Protein AF-A0AAW3GLU5-F1 (afdb_monomer_lite)

Radius of gyration: 34.63 Å; chains: 1; bounding box: 66×42×103 Å

Sequence (156 aa):
MEERFKKRLQDDISHHFSHQSLILSILLIGLFLVFSLAPQQIGLYQDLKAVEHSYHQLIRQNKALLTELNQHILTKFVNHQLSSSDLSKQYYHLRNRSQSQSELLVFDANSHMLFASNQHLGNFFRNAVYMTEVLKKARQRSSFLRISMDNEEGHY

pLDDT: mean 76.3, std 15.61, range [28.05, 93.0]

Secondary structure (DSSP, 8-state):
-HHHHHHHHHHHHHHHHHHHHHHHHHHHHHHHHHHHHHHHHHHHHHHHHHHHHHHHHHHHHHHHHHHHHIIIIIHHHHTTSS-HHHHHHHHHHHHHHTT-----EEE-TTS-EEEESSHHHHHHHHH-HHHHHHHHHHHHTTS-------------

Organism: NCBI:txid1381082

Structure (mmCIF, N/CA/C/O backbone):
data_AF-A0AAW3GLU5-F1
#
_entry.id   AF-A0AAW3GLU5-F1
#
loop_
_atom_site.group_PDB
_atom_site.id
_atom_site.type_symbol
_atom_site.label_atom_id
_atom_site.label_alt_id
_atom_site.label_comp_id
_atom_site.label_asym_id
_atom_site.label_entity_id
_atom_site.label_seq_id
_atom_site.pdbx_PDB_ins_code
_atom_site.Cartn_x
_atom_site.Cartn_y
_atom_site.Cartn_z
_atom_site.occupancy
_atom_site.B_iso_or_equiv
_atom_site.auth_seq_id
_atom_site.auth_comp_id
_atom_site.auth_asym_id
_atom_site.auth_atom_id
_atom_site.pdbx_PDB_model_num
ATOM 1 N N . MET A 1 1 ? 45.264 -8.333 -72.846 1.00 55.06 1 MET A N 1
ATOM 2 C CA . MET A 1 1 ? 45.681 -8.290 -71.422 1.00 55.06 1 MET A CA 1
ATOM 3 C C . MET A 1 1 ? 44.809 -7.353 -70.590 1.00 55.06 1 MET A C 1
ATOM 5 O O . MET A 1 1 ? 44.461 -7.729 -69.479 1.00 55.06 1 MET A O 1
ATOM 9 N N . GLU A 1 2 ? 44.387 -6.208 -71.131 1.00 56.03 2 GLU A N 1
ATOM 10 C CA . GLU A 1 2 ? 43.502 -5.242 -70.455 1.00 56.03 2 GLU A CA 1
ATOM 11 C C . GLU A 1 2 ? 42.170 -5.813 -69.948 1.00 56.03 2 GLU A C 1
ATOM 13 O O . GLU A 1 2 ? 41.790 -5.549 -68.813 1.00 56.03 2 GLU A O 1
ATOM 18 N N . GLU A 1 3 ? 41.471 -6.632 -70.738 1.00 61.84 3 GLU A N 1
ATOM 19 C CA . GLU A 1 3 ? 40.159 -7.164 -70.332 1.00 61.84 3 GLU A CA 1
ATOM 20 C C . GLU A 1 3 ? 40.239 -8.112 -69.131 1.00 61.84 3 GLU A C 1
ATOM 22 O O . GLU A 1 3 ? 39.372 -8.094 -68.262 1.00 61.84 3 GLU A O 1
ATOM 27 N N . ARG A 1 4 ? 41.316 -8.903 -69.025 1.00 63.94 4 ARG A N 1
ATOM 28 C CA . ARG A 1 4 ? 41.550 -9.775 -67.861 1.00 63.94 4 ARG A CA 1
ATOM 29 C C . ARG A 1 4 ? 41.897 -8.973 -66.608 1.00 63.94 4 ARG A C 1
ATOM 31 O O . ARG A 1 4 ? 41.560 -9.405 -65.511 1.00 63.94 4 ARG A O 1
ATOM 38 N N . PHE A 1 5 ? 42.548 -7.821 -66.770 1.00 63.69 5 PHE A N 1
ATOM 39 C CA . PHE A 1 5 ? 42.863 -6.913 -65.671 1.00 63.69 5 PHE A CA 1
ATOM 40 C C . PHE A 1 5 ? 41.605 -6.184 -65.187 1.00 63.69 5 PHE A C 1
ATOM 42 O O . PHE A 1 5 ? 41.303 -6.248 -64.004 1.00 63.69 5 PHE A O 1
ATOM 49 N N . LYS A 1 6 ? 40.804 -5.611 -66.100 1.00 62.72 6 LYS A N 1
ATOM 50 C CA . LYS A 1 6 ? 39.518 -4.964 -65.777 1.00 62.72 6 LYS A CA 1
ATOM 51 C C . LYS A 1 6 ? 38.546 -5.915 -65.078 1.00 62.72 6 LYS A C 1
ATOM 53 O O . LYS A 1 6 ? 37.932 -5.525 -64.094 1.00 62.72 6 LYS A O 1
ATOM 58 N N . LYS A 1 7 ? 38.452 -7.166 -65.540 1.00 68.62 7 LYS A N 1
ATOM 59 C CA . LYS A 1 7 ? 37.557 -8.169 -64.947 1.00 68.62 7 LYS A CA 1
ATOM 60 C C . LYS A 1 7 ? 37.988 -8.575 -63.534 1.00 68.62 7 LYS A C 1
ATOM 62 O O . LYS A 1 7 ? 37.154 -8.606 -62.642 1.00 68.62 7 LYS A O 1
ATOM 67 N N . ARG A 1 8 ? 39.293 -8.780 -63.304 1.00 66.75 8 ARG A N 1
ATOM 68 C CA . ARG A 1 8 ? 39.832 -9.021 -61.952 1.00 66.75 8 ARG A CA 1
ATOM 69 C C . ARG A 1 8 ? 39.618 -7.832 -61.018 1.00 66.75 8 ARG A C 1
ATOM 71 O O . ARG A 1 8 ? 39.248 -8.040 -59.876 1.00 66.75 8 ARG A O 1
ATOM 78 N N . LEU A 1 9 ? 39.804 -6.607 -61.509 1.00 64.50 9 LEU A N 1
ATOM 79 C CA . LEU A 1 9 ? 39.598 -5.380 -60.732 1.00 64.50 9 LEU A CA 1
ATOM 80 C C . LEU A 1 9 ? 38.121 -5.181 -60.361 1.00 64.50 9 LEU A C 1
ATOM 82 O O . LEU A 1 9 ? 37.811 -4.761 -59.253 1.00 64.50 9 LEU A O 1
ATOM 86 N N . GLN A 1 10 ? 37.207 -5.513 -61.274 1.00 68.81 10 GLN A N 1
ATOM 87 C CA . GLN A 1 10 ? 35.768 -5.449 -61.035 1.00 68.81 10 GLN A CA 1
ATOM 88 C C . GLN A 1 10 ? 35.303 -6.509 -60.027 1.00 68.81 10 GLN A C 1
ATOM 90 O O . GLN A 1 10 ? 34.510 -6.185 -59.143 1.00 68.81 10 GLN A O 1
ATOM 95 N N . ASP A 1 11 ? 35.822 -7.735 -60.120 1.00 69.31 11 ASP A N 1
ATOM 96 C CA . ASP A 1 11 ? 35.520 -8.799 -59.159 1.00 69.31 11 ASP A CA 1
ATOM 97 C C . ASP A 1 11 ? 36.040 -8.443 -57.755 1.00 69.31 11 ASP A C 1
ATOM 99 O O . ASP A 1 11 ? 35.274 -8.546 -56.797 1.00 69.31 11 ASP A O 1
ATOM 103 N N . ASP A 1 12 ? 37.270 -7.924 -57.635 1.00 63.41 12 ASP A N 1
ATOM 104 C CA . ASP A 1 12 ? 37.863 -7.492 -56.355 1.00 63.41 12 ASP A CA 1
ATOM 105 C C . ASP A 1 12 ? 37.078 -6.341 -55.715 1.00 63.41 12 ASP A C 1
ATOM 107 O O . ASP A 1 12 ? 36.736 -6.388 -54.532 1.00 63.41 12 ASP A O 1
ATOM 111 N N . ILE A 1 13 ? 36.732 -5.314 -56.502 1.00 61.53 13 ILE A N 1
ATOM 112 C CA . ILE A 1 13 ? 35.922 -4.188 -56.024 1.00 61.53 13 ILE A CA 1
ATOM 113 C C . ILE A 1 13 ? 34.553 -4.691 -55.569 1.00 61.53 13 ILE A C 1
ATOM 115 O O . ILE A 1 13 ? 34.108 -4.313 -54.487 1.00 61.53 13 ILE A O 1
ATOM 119 N N . SER A 1 14 ? 33.889 -5.551 -56.350 1.00 67.25 14 SER A N 1
ATOM 120 C CA . SER A 1 14 ? 32.561 -6.056 -55.985 1.00 67.25 14 SER A CA 1
ATOM 121 C C . SER A 1 14 ? 32.606 -6.913 -54.719 1.00 67.25 14 SER A C 1
ATOM 123 O O . SER A 1 14 ? 31.736 -6.786 -53.857 1.00 67.25 14 SER A O 1
ATOM 125 N N . HIS A 1 15 ? 33.650 -7.730 -54.557 1.00 68.75 15 HIS A N 1
ATOM 126 C CA . HIS A 1 15 ? 33.775 -8.627 -53.421 1.00 68.75 15 HIS A CA 1
ATOM 127 C C . HIS A 1 15 ? 34.121 -7.862 -52.138 1.00 68.75 15 HIS A C 1
ATOM 129 O O . HIS A 1 15 ? 33.509 -8.105 -51.093 1.00 68.75 15 HIS A O 1
ATOM 135 N N . HIS A 1 16 ? 35.016 -6.872 -52.221 1.00 69.19 16 HIS A N 1
ATOM 136 C CA . HIS A 1 16 ? 35.329 -5.983 -51.104 1.00 69.19 16 HIS A CA 1
ATOM 137 C C . HIS A 1 16 ? 34.155 -5.073 -50.729 1.00 69.19 16 HIS A C 1
ATOM 139 O O . HIS A 1 16 ? 33.869 -4.944 -49.537 1.00 69.19 16 HIS A O 1
ATOM 145 N N . PHE A 1 17 ? 33.421 -4.516 -51.701 1.00 69.62 17 PHE A N 1
ATOM 146 C CA . PHE A 1 17 ? 32.194 -3.760 -51.420 1.00 69.62 17 PHE A CA 1
ATOM 147 C C . PHE A 1 17 ? 31.133 -4.640 -50.763 1.00 69.62 17 PHE A C 1
ATOM 149 O O . PHE A 1 17 ? 30.530 -4.217 -49.781 1.00 69.62 17 PHE A O 1
ATOM 156 N N . SER A 1 18 ? 30.947 -5.873 -51.244 1.00 73.75 18 SER A N 1
ATOM 157 C CA . SER A 1 18 ? 29.992 -6.824 -50.668 1.00 73.75 18 SER A CA 1
ATOM 158 C C . SER A 1 18 ? 30.347 -7.197 -49.226 1.00 73.75 18 SER A C 1
ATOM 160 O O . SER A 1 18 ? 29.459 -7.304 -48.378 1.00 73.75 18 SER A O 1
ATOM 162 N N . HIS A 1 19 ? 31.633 -7.390 -48.919 1.00 80.19 19 HIS A N 1
ATOM 163 C CA . HIS A 1 19 ? 32.079 -7.669 -47.553 1.00 80.19 19 HIS A CA 1
ATOM 164 C C . HIS A 1 19 ? 31.930 -6.453 -46.637 1.00 80.19 19 HIS A C 1
ATOM 166 O O . HIS A 1 19 ? 31.424 -6.591 -45.524 1.00 80.19 19 HIS A O 1
ATOM 172 N N . GLN A 1 20 ? 32.307 -5.260 -47.103 1.00 84.00 20 GLN A N 1
ATOM 173 C CA . GLN A 1 20 ? 32.132 -4.021 -46.344 1.00 84.00 20 GLN A CA 1
ATOM 174 C C . GLN A 1 20 ? 30.652 -3.726 -46.080 1.00 84.00 20 GLN A C 1
ATOM 176 O O . GLN A 1 20 ? 30.295 -3.382 -44.955 1.00 84.00 20 GLN A O 1
ATOM 181 N N . SER A 1 21 ? 29.774 -3.934 -47.066 1.00 81.81 21 SER A N 1
ATOM 182 C CA . SER A 1 21 ? 28.330 -3.767 -46.886 1.00 81.81 21 SER A CA 1
ATOM 183 C C . SER A 1 21 ? 27.744 -4.790 -45.915 1.00 81.81 21 SER A C 1
ATOM 185 O O . SER A 1 21 ? 26.849 -4.455 -45.141 1.00 81.81 21 SER A O 1
ATOM 187 N N . LEU A 1 22 ? 28.257 -6.025 -45.910 1.00 83.44 22 LEU A N 1
ATOM 188 C CA . LEU A 1 22 ? 27.810 -7.071 -44.991 1.00 83.44 22 LEU A CA 1
ATOM 189 C C . LEU A 1 22 ? 28.240 -6.772 -43.548 1.00 83.44 22 LEU A C 1
ATOM 191 O O . LEU A 1 22 ? 27.414 -6.847 -42.640 1.00 83.44 22 LEU A O 1
ATOM 195 N N . ILE A 1 23 ? 29.491 -6.348 -43.341 1.00 87.25 23 ILE A N 1
ATOM 196 C CA . ILE A 1 23 ? 29.990 -5.900 -42.030 1.00 87.25 23 ILE A CA 1
ATOM 197 C C . ILE A 1 23 ? 29.179 -4.698 -41.535 1.00 87.25 23 ILE A C 1
ATOM 199 O O . ILE A 1 23 ? 28.717 -4.698 -40.394 1.00 87.25 23 ILE A O 1
ATOM 203 N N . LEU A 1 24 ? 28.953 -3.702 -42.398 1.00 89.88 24 LEU A N 1
ATOM 204 C CA . LEU A 1 24 ? 28.156 -2.523 -42.063 1.00 89.88 24 LEU A CA 1
ATOM 205 C C . LEU A 1 24 ? 26.718 -2.901 -41.683 1.00 89.88 24 LEU A C 1
ATOM 207 O O . LEU A 1 24 ? 26.184 -2.369 -40.715 1.00 89.88 24 LEU A O 1
ATOM 211 N N . SER A 1 25 ? 26.111 -3.849 -42.399 1.00 85.75 25 SER A N 1
ATOM 212 C CA . SER A 1 25 ? 24.753 -4.328 -42.115 1.00 85.75 25 SER A CA 1
ATOM 213 C C . SER A 1 25 ? 24.663 -5.025 -40.758 1.00 85.75 25 SER A C 1
ATOM 215 O O . SER A 1 25 ? 23.753 -4.736 -39.986 1.00 85.75 25 SER A O 1
ATOM 217 N N . ILE A 1 26 ? 25.624 -5.893 -40.422 1.00 90.50 26 ILE A N 1
ATOM 218 C CA . ILE A 1 26 ? 25.678 -6.547 -39.103 1.00 90.50 26 ILE A CA 1
ATOM 219 C C . ILE A 1 26 ? 25.854 -5.506 -37.994 1.00 90.50 26 ILE A C 1
ATOM 221 O O . ILE A 1 26 ? 25.174 -5.577 -36.970 1.00 90.50 26 ILE A O 1
ATOM 225 N N . LEU A 1 27 ? 26.727 -4.518 -38.206 1.00 93.00 27 LEU A N 1
ATOM 226 C CA . LEU A 1 27 ? 26.966 -3.449 -37.240 1.00 93.00 27 LEU A CA 1
ATOM 227 C C . LEU A 1 27 ? 25.698 -2.615 -37.028 1.00 93.00 27 LEU A C 1
ATOM 229 O O . LEU A 1 27 ? 25.318 -2.377 -35.886 1.00 93.00 27 LEU A O 1
ATOM 233 N N . LEU A 1 28 ? 24.992 -2.251 -38.101 1.00 92.12 28 LEU A N 1
ATOM 234 C CA . LEU A 1 28 ? 23.722 -1.525 -38.030 1.00 92.12 28 LEU A CA 1
ATOM 235 C C . LEU A 1 28 ? 22.620 -2.329 -37.333 1.00 92.12 28 LEU A C 1
ATOM 237 O O . LEU A 1 28 ? 21.884 -1.756 -36.535 1.00 92.12 28 LEU A O 1
ATOM 241 N N . ILE A 1 29 ? 22.520 -3.640 -37.576 1.00 90.12 29 ILE A N 1
ATOM 242 C CA . ILE A 1 29 ? 21.563 -4.512 -36.875 1.00 90.12 29 ILE A CA 1
ATOM 243 C C . ILE A 1 29 ? 21.898 -4.576 -35.382 1.00 90.12 29 ILE A C 1
ATOM 245 O O . ILE A 1 29 ? 21.010 -4.421 -34.548 1.00 90.12 29 ILE A O 1
ATOM 249 N N . GLY A 1 30 ? 23.174 -4.757 -35.031 1.00 89.62 30 GLY A N 1
ATOM 250 C CA . GLY A 1 30 ? 23.617 -4.749 -33.637 1.00 89.62 30 GLY A CA 1
ATOM 251 C C . GLY A 1 30 ? 23.313 -3.418 -32.951 1.00 89.62 30 GLY A C 1
ATOM 252 O O . GLY A 1 30 ? 22.752 -3.395 -31.856 1.00 89.62 30 GLY A O 1
ATOM 253 N N . LEU A 1 31 ? 23.603 -2.307 -33.630 1.00 92.12 31 LEU A N 1
ATOM 254 C CA . LEU A 1 31 ? 23.304 -0.963 -33.149 1.00 92.12 31 LEU A CA 1
ATOM 255 C C . LEU A 1 31 ? 21.792 -0.776 -32.954 1.00 92.12 31 LEU A C 1
ATOM 257 O O . LEU A 1 31 ? 21.363 -0.304 -31.905 1.00 92.12 31 LEU A O 1
ATOM 261 N N . PHE A 1 32 ? 20.980 -1.211 -33.920 1.00 89.50 32 PHE A N 1
ATOM 262 C CA . PHE A 1 32 ? 19.522 -1.159 -33.848 1.00 89.50 32 PHE A CA 1
ATOM 263 C C . PHE A 1 32 ? 18.978 -1.963 -32.664 1.00 89.50 32 PHE A C 1
ATOM 265 O O . PHE A 1 32 ? 18.136 -1.458 -31.928 1.00 89.50 32 PHE A O 1
ATOM 272 N N . LEU A 1 33 ? 19.485 -3.175 -32.427 1.00 86.25 33 LEU A N 1
ATOM 273 C CA . LEU A 1 33 ? 19.078 -3.992 -31.282 1.00 86.25 33 LEU A CA 1
ATOM 274 C C . LEU A 1 33 ? 19.423 -3.315 -29.952 1.00 86.25 33 LEU A C 1
ATOM 276 O O . LEU A 1 33 ? 18.578 -3.264 -29.062 1.00 86.25 33 LEU A O 1
ATOM 280 N N . VAL A 1 34 ? 20.625 -2.746 -29.824 1.00 85.25 34 VAL A N 1
ATOM 281 C CA . VAL A 1 34 ? 21.036 -2.024 -28.610 1.00 85.25 34 VAL A CA 1
ATOM 282 C C . VAL A 1 34 ? 20.168 -0.785 -28.392 1.00 85.25 34 VAL A C 1
ATOM 284 O O . VAL A 1 34 ? 19.633 -0.608 -27.300 1.00 85.25 34 VAL A O 1
ATOM 287 N N . PHE A 1 35 ? 19.966 0.045 -29.418 1.00 84.25 35 PHE A N 1
ATOM 288 C CA . PHE A 1 35 ? 19.128 1.243 -29.311 1.00 84.25 35 PHE A CA 1
ATOM 289 C C . PHE A 1 35 ? 17.638 0.930 -29.154 1.00 84.25 35 PHE A C 1
ATOM 291 O O . PHE A 1 35 ? 16.909 1.746 -28.601 1.00 84.25 35 PHE A O 1
ATOM 298 N N . SER A 1 36 ? 17.175 -0.239 -29.594 1.00 82.00 36 SER A N 1
ATOM 299 C CA . SER A 1 36 ? 15.799 -0.685 -29.380 1.00 82.00 36 SER A CA 1
ATOM 300 C C . SER A 1 36 ? 15.588 -1.216 -27.957 1.00 82.00 36 SER A C 1
ATOM 302 O O . SER A 1 36 ? 14.611 -0.847 -27.307 1.00 82.00 36 SER A O 1
ATOM 304 N N . LEU A 1 37 ? 16.510 -2.039 -27.447 1.00 78.31 37 LEU A N 1
ATOM 305 C CA . LEU A 1 37 ? 16.353 -2.748 -26.172 1.00 78.31 37 LEU A CA 1
ATOM 306 C C . LEU A 1 37 ? 16.822 -1.936 -24.958 1.00 78.31 37 LEU A C 1
ATOM 308 O O . LEU A 1 37 ? 16.193 -2.001 -23.902 1.00 78.31 37 LEU A O 1
ATOM 312 N N . ALA A 1 38 ? 17.906 -1.163 -25.074 1.00 79.25 38 ALA A N 1
ATOM 313 C CA . ALA A 1 38 ? 18.476 -0.449 -23.930 1.00 79.25 38 ALA A CA 1
ATOM 314 C C . ALA A 1 38 ? 17.516 0.600 -23.332 1.00 79.25 38 ALA A C 1
ATOM 316 O O . ALA A 1 38 ? 17.344 0.597 -22.111 1.00 79.25 38 ALA A O 1
ATOM 317 N N . PRO A 1 39 ? 16.816 1.443 -24.123 1.00 78.38 39 PRO A N 1
ATOM 318 C CA . PRO A 1 39 ? 15.845 2.386 -23.568 1.00 78.38 39 PRO A CA 1
ATOM 319 C C . PRO A 1 39 ? 14.675 1.688 -22.871 1.00 78.38 39 PRO A C 1
ATOM 321 O O . PRO A 1 39 ? 14.212 2.163 -21.838 1.00 78.38 39 PRO A O 1
ATOM 324 N N . GLN A 1 40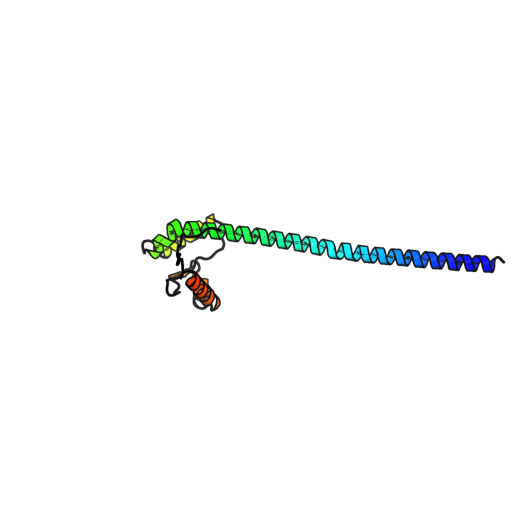 ? 14.231 0.538 -23.392 1.00 74.56 40 GLN A N 1
ATOM 325 C CA . GLN A 1 40 ? 13.154 -0.247 -22.785 1.00 74.56 40 GLN A CA 1
ATOM 326 C C . GLN A 1 40 ? 13.571 -0.798 -21.419 1.00 74.56 40 GLN A C 1
ATOM 328 O O . GLN A 1 40 ? 12.823 -0.680 -20.454 1.00 74.56 40 GLN A O 1
ATOM 333 N N . GLN A 1 41 ? 14.782 -1.350 -21.306 1.00 77.81 41 GLN A N 1
ATOM 334 C CA . GLN A 1 41 ? 15.283 -1.871 -20.032 1.00 77.81 41 GLN A CA 1
ATOM 335 C C . GLN A 1 41 ? 15.533 -0.764 -19.003 1.00 77.81 41 GLN A C 1
ATOM 337 O O . GLN A 1 41 ? 15.203 -0.932 -17.829 1.00 77.81 41 GLN A O 1
ATOM 342 N N . ILE A 1 42 ? 16.079 0.376 -19.435 1.00 80.69 42 ILE A N 1
ATOM 343 C CA . ILE A 1 42 ? 16.306 1.531 -18.558 1.00 80.69 42 ILE A CA 1
ATOM 344 C C . ILE A 1 42 ? 14.969 2.103 -18.070 1.00 80.69 42 ILE A C 1
ATOM 346 O O . ILE A 1 42 ? 14.837 2.370 -16.876 1.00 80.69 42 ILE A O 1
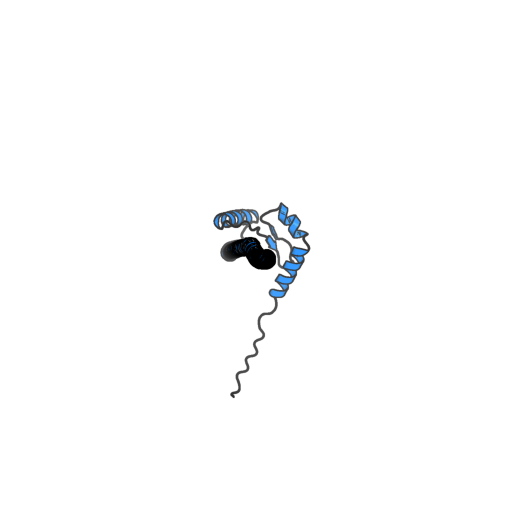ATOM 350 N N . GLY A 1 43 ? 13.978 2.237 -18.958 1.00 76.56 43 GLY A N 1
ATOM 351 C CA . GLY A 1 43 ? 12.630 2.684 -18.604 1.00 76.56 43 GLY A CA 1
ATOM 352 C C . GLY A 1 43 ? 11.966 1.753 -17.590 1.00 76.56 43 GLY A C 1
ATOM 353 O O . GLY A 1 43 ? 11.594 2.194 -16.508 1.00 76.56 43 GLY A O 1
ATOM 354 N N . LEU A 1 44 ? 11.945 0.445 -17.869 1.00 80.81 44 LEU A N 1
ATOM 355 C CA . LEU A 1 44 ? 11.379 -0.558 -16.957 1.00 80.81 44 LEU A CA 1
ATOM 356 C C . LEU A 1 44 ? 12.048 -0.549 -15.579 1.00 80.81 44 LEU A C 1
ATOM 358 O O . LEU A 1 44 ? 11.375 -0.695 -14.561 1.00 80.81 44 LEU A O 1
ATOM 362 N N . TYR A 1 45 ? 13.368 -0.374 -15.525 1.00 83.44 45 TYR A N 1
ATOM 363 C CA . TYR A 1 45 ? 14.091 -0.293 -14.260 1.00 83.44 45 TYR A CA 1
ATOM 364 C C . TYR A 1 45 ? 13.728 0.958 -13.452 1.00 83.44 45 TYR A C 1
ATOM 366 O O . TYR A 1 45 ? 13.564 0.880 -12.233 1.00 83.44 45 TYR A O 1
ATOM 374 N N . GLN A 1 46 ? 13.606 2.110 -14.115 1.00 84.44 46 GLN A N 1
ATOM 375 C CA . GLN A 1 46 ? 13.192 3.356 -13.470 1.00 84.44 46 GLN A CA 1
ATOM 376 C C . GLN A 1 46 ? 11.756 3.264 -12.957 1.00 84.44 46 GLN A C 1
ATOM 378 O O . GLN A 1 46 ? 11.508 3.622 -11.806 1.00 84.44 46 GLN A O 1
ATOM 383 N N . ASP A 1 47 ? 10.850 2.711 -13.761 1.00 85.88 47 ASP A N 1
ATOM 384 C CA . ASP A 1 47 ? 9.457 2.489 -13.377 1.00 85.88 47 ASP A CA 1
ATOM 385 C C . ASP A 1 47 ? 9.363 1.550 -12.172 1.00 85.88 47 ASP A C 1
ATOM 387 O O . ASP A 1 47 ? 8.685 1.856 -11.191 1.00 85.88 47 ASP A O 1
ATOM 391 N N . LEU A 1 48 ? 10.108 0.439 -12.190 1.00 87.94 48 LEU A N 1
ATOM 392 C CA . LEU A 1 48 ? 10.141 -0.512 -11.080 1.00 87.94 48 LEU A CA 1
ATOM 393 C C . LEU A 1 48 ? 10.641 0.150 -9.791 1.00 87.94 48 LEU A C 1
ATOM 395 O O . LEU A 1 48 ? 10.022 -0.002 -8.739 1.00 87.94 48 LEU A O 1
ATOM 399 N N . LYS A 1 49 ? 11.723 0.930 -9.876 1.00 87.44 49 LYS A N 1
ATOM 400 C CA . LYS A 1 49 ? 12.256 1.679 -8.732 1.00 87.44 49 LYS A CA 1
ATOM 401 C C . LYS A 1 49 ? 11.287 2.732 -8.211 1.00 87.44 49 LYS A C 1
ATOM 403 O O . LYS A 1 49 ? 11.185 2.914 -6.999 1.00 87.44 49 LYS A O 1
ATOM 408 N N . ALA A 1 50 ? 10.593 3.437 -9.100 1.00 87.75 50 ALA A N 1
ATOM 409 C CA . ALA A 1 50 ? 9.596 4.424 -8.710 1.00 87.75 50 ALA A CA 1
ATOM 410 C C . ALA A 1 50 ? 8.443 3.751 -7.953 1.00 87.75 50 ALA A C 1
ATOM 412 O O . ALA A 1 50 ? 8.087 4.188 -6.858 1.00 87.75 50 ALA A O 1
ATOM 413 N N . VAL A 1 51 ? 7.929 2.635 -8.480 1.00 87.81 51 VAL A N 1
ATOM 414 C CA . VAL A 1 51 ? 6.879 1.837 -7.832 1.00 87.81 51 VAL A CA 1
ATOM 415 C C . VAL A 1 51 ? 7.347 1.295 -6.482 1.00 87.81 51 VAL A C 1
ATOM 417 O O . VAL A 1 51 ? 6.616 1.403 -5.498 1.00 87.81 51 VAL A O 1
ATOM 420 N N . GLU A 1 52 ? 8.563 0.756 -6.401 1.00 89.81 52 GLU A N 1
ATOM 421 C CA . GLU A 1 52 ? 9.155 0.264 -5.153 1.00 89.81 52 GLU A CA 1
ATOM 422 C C . GLU A 1 52 ? 9.247 1.378 -4.101 1.00 89.81 52 GLU A C 1
ATOM 424 O O . GLU A 1 52 ? 8.840 1.196 -2.949 1.00 89.81 52 GLU A O 1
ATOM 429 N N . HIS A 1 53 ? 9.724 2.560 -4.499 1.00 88.56 53 HIS A N 1
ATOM 430 C CA . HIS A 1 53 ? 9.821 3.709 -3.609 1.00 88.56 53 HIS A CA 1
ATOM 431 C C . HIS A 1 53 ? 8.446 4.139 -3.089 1.00 88.56 53 HIS A C 1
ATOM 433 O O . HIS A 1 53 ? 8.255 4.266 -1.875 1.00 88.56 53 HIS A O 1
ATOM 439 N N . SER A 1 54 ? 7.467 4.296 -3.985 1.00 85.44 54 SER A N 1
ATOM 440 C CA . SER A 1 54 ? 6.090 4.632 -3.617 1.00 85.44 54 SER A CA 1
ATOM 441 C C . SER A 1 54 ? 5.468 3.576 -2.702 1.00 85.44 54 SER A C 1
ATOM 443 O O . SER A 1 54 ? 4.816 3.917 -1.715 1.00 85.44 54 SER A O 1
ATOM 445 N N . TYR A 1 55 ? 5.714 2.292 -2.969 1.00 85.94 55 TYR A N 1
ATOM 446 C CA . TYR A 1 55 ? 5.233 1.191 -2.141 1.00 85.94 55 TYR A CA 1
ATOM 447 C C . TYR A 1 55 ? 5.830 1.234 -0.728 1.00 85.94 55 TYR A C 1
ATOM 449 O O . TYR A 1 55 ? 5.106 1.140 0.268 1.00 85.94 55 TYR A O 1
ATOM 457 N N . HIS A 1 56 ? 7.143 1.440 -0.608 1.00 88.25 56 HIS A N 1
ATOM 458 C CA . HIS A 1 56 ? 7.797 1.572 0.692 1.00 88.25 56 HIS A CA 1
ATOM 459 C C . HIS A 1 56 ? 7.337 2.805 1.465 1.00 88.25 56 HIS A C 1
ATOM 461 O O . HIS A 1 56 ? 7.147 2.725 2.684 1.00 88.25 56 HIS A O 1
ATOM 467 N N . GLN A 1 57 ? 7.127 3.927 0.780 1.00 87.81 57 GLN A N 1
ATOM 468 C CA . GLN A 1 57 ? 6.571 5.129 1.387 1.00 87.81 57 GLN A CA 1
ATOM 469 C C . GLN A 1 57 ? 5.162 4.868 1.935 1.00 87.81 57 GLN A C 1
ATOM 471 O O . GLN A 1 57 ? 4.895 5.184 3.097 1.00 87.81 57 GLN A O 1
ATOM 476 N N . LEU A 1 58 ? 4.305 4.205 1.156 1.00 84.69 58 LEU A N 1
ATOM 477 C CA . LEU A 1 58 ? 2.948 3.840 1.560 1.00 84.69 58 LEU A CA 1
ATOM 478 C C . LEU A 1 58 ? 2.949 2.906 2.780 1.00 84.69 58 LEU A C 1
ATOM 480 O O . LEU A 1 58 ? 2.200 3.128 3.733 1.00 84.69 58 LEU A O 1
ATOM 484 N N . ILE A 1 59 ? 3.837 1.904 2.817 1.00 86.38 59 ILE A N 1
ATOM 485 C CA . ILE A 1 59 ? 4.005 1.043 4.000 1.00 86.38 59 ILE A CA 1
ATOM 486 C C . ILE A 1 59 ? 4.399 1.868 5.225 1.00 86.38 59 ILE A C 1
ATOM 488 O O . ILE A 1 59 ? 3.841 1.659 6.304 1.00 86.38 59 ILE A O 1
ATOM 492 N N . ARG A 1 60 ? 5.371 2.778 5.095 1.00 87.12 60 ARG A N 1
ATOM 493 C CA . ARG A 1 60 ? 5.844 3.598 6.221 1.00 87.12 60 ARG A CA 1
ATOM 494 C C . ARG A 1 60 ? 4.732 4.491 6.765 1.00 87.12 60 ARG A C 1
ATOM 496 O O . ARG A 1 60 ? 4.514 4.495 7.974 1.00 87.12 60 ARG A O 1
ATOM 503 N N . GLN A 1 61 ? 3.999 5.177 5.889 1.00 86.69 61 GLN A N 1
ATOM 504 C CA . GLN A 1 61 ? 2.864 6.024 6.269 1.00 86.69 61 GLN A CA 1
ATOM 505 C C . GLN A 1 61 ? 1.775 5.216 6.982 1.00 86.69 61 GLN A C 1
ATOM 507 O O . GLN A 1 61 ? 1.314 5.608 8.052 1.00 86.69 61 GLN A O 1
ATOM 512 N N . ASN A 1 62 ? 1.422 4.041 6.454 1.00 84.50 62 ASN A N 1
ATOM 513 C CA . ASN A 1 62 ? 0.415 3.176 7.067 1.00 84.50 62 ASN A CA 1
ATOM 514 C C . ASN A 1 62 ? 0.863 2.590 8.410 1.00 84.50 62 ASN A C 1
ATOM 516 O O . ASN A 1 62 ? 0.053 2.492 9.329 1.00 84.50 62 ASN A O 1
ATOM 520 N N . LYS A 1 63 ? 2.145 2.237 8.565 1.00 85.81 63 LYS A N 1
ATOM 521 C CA . LYS A 1 63 ? 2.699 1.799 9.856 1.00 85.81 63 LYS A CA 1
ATOM 522 C C . LYS A 1 63 ? 2.681 2.917 10.897 1.00 85.81 63 LYS A C 1
ATOM 524 O O . LYS A 1 63 ? 2.359 2.648 12.054 1.00 85.81 63 LYS A O 1
ATOM 529 N N . ALA A 1 64 ? 2.999 4.147 10.499 1.00 86.62 64 ALA A N 1
ATOM 530 C CA . ALA A 1 64 ? 2.926 5.306 11.384 1.00 86.62 64 ALA A CA 1
ATOM 531 C C . ALA A 1 64 ? 1.476 5.571 11.820 1.00 86.62 64 ALA A C 1
ATOM 533 O O . ALA A 1 64 ? 1.205 5.626 13.018 1.00 86.62 64 ALA A O 1
ATOM 534 N N . LEU A 1 65 ? 0.541 5.604 10.862 1.00 86.62 65 LEU A N 1
ATOM 535 C CA . LEU A 1 65 ? -0.894 5.751 11.121 1.00 86.62 65 LEU A CA 1
ATOM 536 C C . LEU A 1 65 ? -1.412 4.670 12.081 1.00 86.62 65 LEU A C 1
ATOM 538 O O . LEU A 1 65 ? -2.112 4.978 13.041 1.00 86.62 65 LEU A O 1
ATOM 542 N N . LEU A 1 66 ? -1.057 3.402 11.846 1.00 86.56 66 LEU A N 1
ATOM 543 C CA . LEU A 1 66 ? -1.480 2.288 12.696 1.00 86.56 66 LEU A CA 1
ATOM 544 C C . LEU A 1 66 ? -0.911 2.403 14.115 1.00 86.56 66 LEU A C 1
ATOM 546 O O . LEU A 1 66 ? -1.622 2.131 15.078 1.00 86.56 66 LEU A O 1
ATOM 550 N N . THR A 1 67 ? 0.351 2.818 14.250 1.00 86.88 67 THR A N 1
ATOM 551 C CA . THR A 1 67 ? 0.987 3.041 15.557 1.00 86.88 67 THR A CA 1
ATOM 552 C C . THR A 1 67 ? 0.254 4.125 16.347 1.00 86.88 67 THR A C 1
ATOM 554 O O . THR A 1 67 ? -0.103 3.896 17.502 1.00 86.88 67 THR A O 1
ATOM 557 N N . GLU A 1 68 ? -0.036 5.265 15.715 1.00 86.06 68 GLU A N 1
ATOM 558 C CA . GLU A 1 68 ? -0.747 6.389 16.340 1.00 86.06 68 GLU A CA 1
ATOM 559 C C . GLU A 1 68 ? -2.183 6.003 16.733 1.00 86.06 68 GLU A C 1
ATOM 561 O O . GLU A 1 68 ? -2.627 6.274 17.853 1.00 86.06 68 GLU A O 1
ATOM 566 N N . LEU A 1 69 ? -2.886 5.275 15.856 1.00 86.31 69 LEU A N 1
ATOM 567 C CA . LEU A 1 69 ? -4.215 4.734 16.147 1.00 86.31 69 LEU A CA 1
ATOM 568 C C . LEU A 1 69 ? -4.193 3.779 17.340 1.00 86.31 69 LEU A C 1
ATOM 570 O O . LEU A 1 69 ? -5.052 3.883 18.216 1.00 86.31 69 LEU A O 1
ATOM 574 N N . ASN A 1 70 ? -3.227 2.861 17.390 1.00 85.12 70 ASN A N 1
ATOM 575 C CA . ASN A 1 70 ? -3.154 1.854 18.443 1.00 85.12 70 ASN A CA 1
ATOM 576 C C . ASN A 1 70 ? -2.836 2.471 19.813 1.00 85.12 70 ASN A C 1
ATOM 578 O O . ASN A 1 70 ? -3.431 2.090 20.817 1.00 85.12 70 ASN A O 1
ATOM 582 N N . GLN A 1 71 ? -1.940 3.460 19.858 1.00 80.81 71 GLN A N 1
ATOM 583 C CA . GLN A 1 71 ? -1.540 4.104 21.111 1.00 80.81 71 GLN A CA 1
ATOM 584 C C . GLN A 1 71 ? -2.643 4.983 21.714 1.00 80.81 71 GLN A C 1
ATOM 586 O O . GLN A 1 71 ? -2.792 5.013 22.935 1.00 80.81 71 GLN A O 1
ATOM 591 N N . HIS A 1 72 ? -3.428 5.683 20.888 1.00 78.06 72 HIS A N 1
ATOM 592 C CA . HIS A 1 72 ? -4.292 6.760 21.386 1.00 78.06 72 HIS A CA 1
ATOM 593 C C . HIS A 1 72 ? -5.799 6.530 21.233 1.00 78.06 72 HIS A C 1
ATOM 59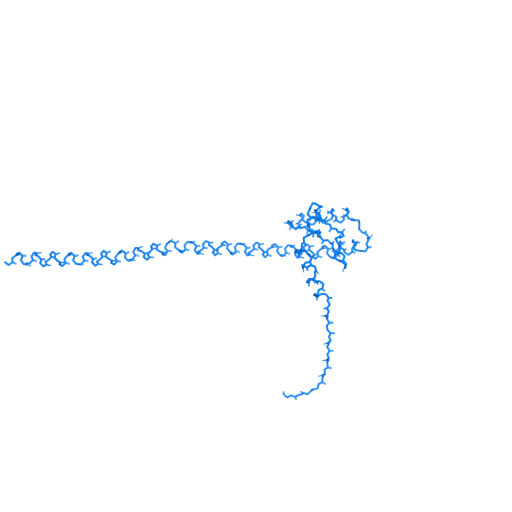5 O O . HIS A 1 72 ? -6.569 7.112 22.005 1.00 78.06 72 HIS A O 1
ATOM 601 N N . ILE A 1 73 ? -6.229 5.726 20.254 1.00 84.12 73 ILE A N 1
ATOM 602 C CA . ILE A 1 73 ? -7.624 5.720 19.782 1.00 84.12 73 ILE A CA 1
ATOM 603 C C . ILE A 1 73 ? -8.246 4.323 19.851 1.00 84.12 73 ILE A C 1
ATOM 605 O O . ILE A 1 73 ? -9.312 4.161 20.443 1.00 84.12 73 ILE A O 1
ATOM 609 N N . LEU A 1 74 ? -7.594 3.304 19.284 1.00 85.50 74 LEU A N 1
ATOM 610 C CA . LEU A 1 74 ? -8.145 1.947 19.212 1.00 85.50 74 LEU A CA 1
ATOM 611 C C . LEU A 1 74 ? -8.302 1.317 20.594 1.00 85.50 74 LEU A C 1
ATOM 613 O O . LEU A 1 74 ? -9.316 0.680 20.854 1.00 85.50 74 LEU A O 1
ATOM 617 N N . THR A 1 75 ? -7.355 1.544 21.503 1.00 84.12 75 THR A N 1
ATOM 618 C CA . THR A 1 75 ? -7.455 1.090 22.898 1.00 84.12 75 THR A CA 1
ATOM 619 C C . THR A 1 75 ? -8.686 1.670 23.594 1.00 84.12 75 THR A C 1
ATOM 621 O O . THR A 1 75 ? -9.426 0.936 24.242 1.00 84.12 75 THR A O 1
ATOM 624 N N . LYS A 1 76 ? -8.973 2.963 23.398 1.00 85.69 76 LYS A N 1
ATOM 625 C CA . LYS A 1 76 ? -10.177 3.617 23.940 1.00 85.69 76 LYS A CA 1
ATOM 626 C C . LYS A 1 76 ? -11.459 3.072 23.313 1.00 85.69 76 LYS A C 1
ATOM 628 O O . LYS A 1 76 ? -12.442 2.875 24.021 1.00 85.69 76 LYS A O 1
ATOM 633 N N . PHE A 1 77 ? -11.448 2.799 22.010 1.00 87.00 77 PHE A N 1
ATOM 634 C CA . PHE A 1 77 ? -12.587 2.202 21.310 1.00 87.00 77 PHE A CA 1
ATOM 635 C C . PHE A 1 77 ? -12.892 0.781 21.800 1.00 87.00 77 PHE A C 1
ATOM 637 O O . PHE A 1 77 ? -14.026 0.494 22.171 1.00 87.00 77 PHE A O 1
ATOM 644 N N . VAL A 1 78 ? -11.880 -0.088 21.880 1.00 84.19 78 VAL A N 1
ATOM 645 C CA . VAL A 1 78 ? -12.037 -1.469 22.371 1.00 84.19 78 VAL A CA 1
ATOM 646 C C . VAL A 1 78 ? -12.486 -1.490 23.838 1.00 84.19 78 VAL A C 1
ATOM 648 O O . VAL A 1 78 ? -13.316 -2.312 24.221 1.00 84.19 78 VAL A O 1
ATOM 651 N N . ASN A 1 79 ? -12.027 -0.532 24.646 1.00 86.12 79 ASN A N 1
ATOM 652 C CA . ASN A 1 79 ? -12.462 -0.362 26.035 1.00 86.12 79 ASN A CA 1
ATOM 653 C C . ASN A 1 79 ? -13.818 0.359 26.183 1.00 86.12 79 ASN A C 1
ATOM 655 O O . ASN A 1 79 ? -14.172 0.747 27.292 1.00 86.12 79 ASN A O 1
ATOM 659 N N . HIS A 1 80 ? -14.575 0.551 25.095 1.00 84.44 80 HIS A N 1
ATOM 660 C CA . HIS A 1 80 ? -15.901 1.192 25.080 1.00 84.44 80 HIS A CA 1
ATOM 661 C C . HIS A 1 80 ? -15.918 2.650 25.585 1.00 84.44 80 HIS A C 1
ATOM 663 O O . HIS A 1 80 ? -16.970 3.197 25.905 1.00 84.44 80 HIS A O 1
ATOM 669 N N . GLN A 1 81 ? -14.758 3.310 25.623 1.00 87.94 81 GLN A N 1
ATOM 670 C CA . GLN A 1 81 ? -14.607 4.720 26.006 1.00 87.94 81 GLN A CA 1
ATOM 671 C C . GLN A 1 81 ? -14.788 5.675 24.819 1.00 87.94 81 GLN A C 1
ATOM 673 O O . GLN A 1 81 ? -14.848 6.889 25.004 1.00 87.94 81 GLN A O 1
ATOM 678 N N . LEU A 1 82 ? -14.832 5.141 23.596 1.00 88.50 82 LEU A N 1
ATOM 679 C CA . LEU A 1 82 ? -14.996 5.902 22.363 1.00 88.50 82 LEU A CA 1
ATOM 680 C C . LEU A 1 82 ? -16.121 5.290 21.527 1.00 88.50 82 LEU A C 1
ATOM 682 O O . LEU A 1 82 ? -16.139 4.081 21.305 1.00 88.50 82 LEU A O 1
ATOM 686 N N . SER A 1 83 ? -17.042 6.122 21.040 1.00 89.81 83 SER A N 1
ATOM 687 C CA . SER A 1 83 ? -18.107 5.678 20.139 1.00 89.81 83 SER A CA 1
ATOM 688 C C . SER A 1 83 ? -17.568 5.392 18.731 1.00 89.81 83 SER A C 1
ATOM 690 O O . SER A 1 83 ? -16.554 5.957 18.312 1.00 89.81 83 SER A O 1
ATOM 692 N N . SER A 1 84 ? -18.276 4.576 17.944 1.00 87.56 84 SER A N 1
ATOM 693 C CA . SER A 1 84 ? -17.919 4.332 16.535 1.00 87.56 84 SER A CA 1
ATOM 694 C C . SER A 1 84 ? -17.922 5.614 15.692 1.00 87.56 84 SER A C 1
ATOM 696 O O . SER A 1 84 ? -17.109 5.754 14.778 1.00 87.56 84 SER A O 1
ATOM 698 N N . SER A 1 85 ? -18.802 6.576 15.996 1.00 88.06 85 SER A N 1
ATOM 699 C CA . SER A 1 85 ? -18.825 7.870 15.305 1.00 88.06 85 SER A CA 1
ATOM 700 C C . SER A 1 85 ? -17.599 8.720 15.622 1.00 88.06 85 SER A C 1
ATOM 702 O O . SER A 1 85 ? -17.051 9.358 14.722 1.00 88.06 85 SER A O 1
ATOM 704 N N . ASP A 1 86 ? -17.136 8.708 16.872 1.00 89.94 86 ASP A N 1
ATOM 705 C CA . ASP A 1 86 ? -15.953 9.472 17.270 1.00 89.94 86 ASP A CA 1
ATOM 706 C C . ASP A 1 86 ? -14.670 8.808 16.770 1.00 89.94 86 ASP A C 1
ATOM 708 O O . ASP A 1 86 ? -13.772 9.508 16.302 1.00 89.94 86 ASP A O 1
ATOM 712 N N . LEU A 1 87 ? -14.619 7.469 16.763 1.00 90.06 87 LEU A N 1
ATOM 713 C CA . LEU A 1 87 ? -13.555 6.708 16.107 1.00 90.06 87 LEU A CA 1
ATOM 714 C C . LEU A 1 87 ? -13.442 7.092 14.631 1.00 90.06 87 LEU A C 1
ATOM 716 O O . LEU A 1 87 ? -12.346 7.390 14.163 1.00 90.06 87 LEU A O 1
ATOM 720 N N . SER A 1 88 ? -14.567 7.126 13.912 1.00 91.19 88 SER A N 1
ATOM 721 C CA . SER A 1 88 ? -14.593 7.507 12.499 1.00 91.19 88 SER A CA 1
ATOM 722 C C . SER A 1 88 ? -14.032 8.913 12.285 1.00 91.19 88 SER A C 1
ATOM 724 O O . SER A 1 88 ? -13.098 9.090 11.503 1.00 91.19 88 SER A O 1
ATOM 726 N N . LYS A 1 89 ? -14.513 9.910 13.041 1.00 91.38 89 LYS A N 1
ATOM 727 C CA . LYS A 1 89 ? -14.017 11.294 12.944 1.00 91.38 89 LYS A CA 1
ATOM 728 C C . LYS A 1 89 ? -12.514 11.380 13.202 1.00 91.38 89 LYS A C 1
ATOM 730 O O . LYS A 1 89 ? -11.783 11.936 12.383 1.00 91.38 89 LYS A O 1
ATOM 735 N N . GLN A 1 90 ? -12.044 10.819 14.317 1.00 90.94 90 GLN A N 1
ATOM 736 C CA . GLN A 1 90 ? -10.625 10.871 14.679 1.00 90.94 90 GLN A CA 1
ATOM 737 C C . GLN A 1 90 ? -9.753 10.138 13.654 1.00 90.94 90 GLN A C 1
ATOM 739 O O . GLN A 1 90 ? -8.694 10.640 13.275 1.00 90.94 90 GLN A O 1
ATOM 744 N N . TYR A 1 91 ? -10.228 9.001 13.140 1.00 90.75 91 TYR A N 1
ATOM 745 C CA . TYR A 1 91 ? -9.560 8.273 12.071 1.00 90.75 91 TYR A CA 1
ATOM 746 C C . TYR A 1 91 ? -9.440 9.106 10.792 1.00 90.75 91 TYR A C 1
ATOM 748 O O . TYR A 1 91 ? -8.347 9.200 10.242 1.00 90.75 91 TYR A O 1
ATOM 756 N N . TYR A 1 92 ? -10.516 9.751 10.331 1.00 90.75 92 TYR A N 1
ATOM 757 C CA . TYR A 1 92 ? -10.472 10.583 9.125 1.00 90.75 92 TYR A CA 1
ATOM 758 C C . TYR A 1 92 ? -9.542 11.791 9.277 1.00 90.75 92 TYR A C 1
ATOM 760 O O . TYR A 1 92 ? -8.817 12.122 8.338 1.00 90.75 92 TYR A O 1
ATOM 768 N N . HIS A 1 93 ? -9.481 12.411 10.459 1.00 91.00 93 HIS A N 1
ATOM 769 C CA . HIS A 1 93 ? -8.504 13.469 10.729 1.00 91.00 93 HIS A CA 1
ATOM 770 C C . HIS A 1 93 ? -7.057 12.964 10.608 1.00 91.00 93 HIS A C 1
ATOM 772 O O . HIS A 1 93 ? -6.236 13.599 9.941 1.00 91.00 93 HIS A O 1
ATOM 778 N N . LEU A 1 94 ? -6.750 11.803 11.190 1.00 88.00 94 LEU A N 1
ATOM 779 C CA . LEU A 1 94 ? -5.418 11.194 11.115 1.00 88.00 94 LEU A CA 1
ATOM 780 C C . LEU A 1 94 ? -5.057 10.712 9.711 1.00 88.00 94 LEU A C 1
ATOM 782 O O . LEU A 1 94 ? -3.941 10.928 9.237 1.00 88.00 94 LEU A O 1
ATOM 786 N N . ARG A 1 95 ? -6.010 10.091 9.019 1.00 88.19 95 ARG A N 1
ATOM 787 C CA . ARG A 1 95 ? -5.875 9.655 7.630 1.00 88.19 95 ARG A CA 1
ATOM 788 C C . ARG A 1 95 ? -5.515 10.834 6.725 1.00 88.19 95 ARG A C 1
ATOM 790 O O . ARG A 1 95 ? -4.554 10.747 5.967 1.00 88.19 95 ARG A O 1
ATOM 797 N N . ASN A 1 96 ? -6.223 11.955 6.865 1.00 88.88 96 ASN A N 1
ATOM 798 C CA . ASN A 1 96 ? -5.968 13.154 6.068 1.00 88.88 96 ASN A CA 1
ATOM 799 C C . ASN A 1 96 ? -4.598 13.768 6.387 1.00 88.88 96 ASN A C 1
ATOM 801 O O . ASN A 1 96 ? -3.858 14.125 5.473 1.00 88.88 96 ASN A O 1
ATOM 805 N N . ARG A 1 97 ? -4.220 13.837 7.672 1.00 87.62 97 ARG A N 1
ATOM 806 C CA . ARG A 1 97 ? -2.903 14.340 8.099 1.00 87.62 97 ARG A CA 1
ATOM 807 C C . ARG A 1 97 ? -1.747 13.478 7.587 1.00 87.62 97 ARG A C 1
ATOM 809 O O . ARG A 1 97 ? -0.714 14.009 7.197 1.00 87.62 97 ARG A O 1
ATOM 816 N N . SER A 1 98 ? -1.920 12.159 7.591 1.00 81.31 98 SER A N 1
ATOM 817 C CA . SER A 1 98 ? -0.919 11.197 7.112 1.00 81.31 98 SER A CA 1
ATOM 818 C C . SER A 1 98 ? -0.905 11.029 5.590 1.00 81.31 98 SER A C 1
ATOM 820 O O . SER A 1 98 ? -0.079 10.272 5.083 1.00 81.31 98 SER A O 1
ATOM 822 N N . GLN A 1 99 ? -1.807 11.715 4.870 1.00 82.19 99 GLN A N 1
ATOM 823 C CA . GLN A 1 99 ? -2.033 11.556 3.427 1.00 82.19 99 GLN A CA 1
ATOM 824 C C . GLN A 1 99 ? -2.264 10.091 3.019 1.00 82.19 99 GLN A C 1
ATOM 826 O O . GLN A 1 99 ? -1.999 9.691 1.886 1.00 82.19 99 GLN A O 1
ATOM 831 N N . SER A 1 100 ? -2.759 9.275 3.949 1.00 79.56 100 SER A N 1
ATOM 832 C CA . SER A 1 100 ? -3.026 7.869 3.700 1.00 79.56 100 SER A CA 1
ATOM 833 C C . SER A 1 100 ? -4.387 7.709 3.031 1.00 79.56 100 SER A C 1
ATOM 835 O O . SER A 1 100 ? -5.371 8.352 3.393 1.00 79.56 100 SER A O 1
ATOM 837 N N . GLN A 1 101 ? -4.475 6.799 2.067 1.00 80.38 101 GLN A N 1
ATOM 838 C CA . GLN A 1 101 ? -5.753 6.386 1.485 1.00 80.38 101 GLN A CA 1
ATOM 839 C C . GLN A 1 101 ? -6.287 5.089 2.094 1.00 80.38 101 GLN A C 1
ATOM 841 O O . GLN A 1 101 ? -7.277 4.558 1.600 1.00 80.38 101 GLN A O 1
ATOM 846 N N . SER A 1 102 ? -5.659 4.595 3.159 1.00 83.31 102 SER A N 1
ATOM 847 C CA . SER A 1 102 ? -6.071 3.358 3.811 1.00 83.31 102 SER A CA 1
ATOM 848 C C . SER A 1 102 ? -7.477 3.455 4.391 1.00 83.31 102 SER A C 1
ATOM 850 O O . SER A 1 102 ? -7.984 4.541 4.668 1.00 83.31 102 SER A O 1
ATOM 852 N N . GLU A 1 103 ? -8.081 2.289 4.584 1.00 85.06 103 GLU A N 1
ATOM 853 C CA . GLU A 1 103 ? -9.344 2.117 5.291 1.00 85.06 103 GLU A CA 1
ATOM 854 C C . GLU A 1 103 ? -9.079 1.349 6.591 1.00 85.06 103 GLU A C 1
ATOM 856 O O . GLU A 1 103 ? -8.248 0.437 6.632 1.00 85.06 103 GLU A O 1
ATOM 861 N N . LEU A 1 104 ? -9.769 1.731 7.663 1.00 86.75 104 LEU A N 1
ATOM 862 C CA . LEU A 1 104 ? -9.668 1.098 8.969 1.00 86.75 104 LEU A CA 1
ATOM 863 C C . LEU A 1 104 ? -10.787 0.079 9.123 1.00 86.75 104 LEU A C 1
ATOM 865 O O . LEU A 1 104 ? -11.967 0.423 9.080 1.00 86.75 104 LEU A O 1
ATOM 869 N N . LEU A 1 105 ? -10.393 -1.165 9.368 1.00 86.62 105 LEU A N 1
ATOM 870 C CA . LEU A 1 105 ? -11.285 -2.249 9.747 1.00 86.62 105 LEU A CA 1
ATOM 871 C C . LEU A 1 105 ? -10.876 -2.736 11.134 1.00 86.62 105 LEU A C 1
ATOM 873 O O . LEU A 1 105 ? -9.702 -3.026 11.367 1.00 86.62 105 LEU A O 1
ATOM 877 N N . VAL A 1 106 ? -11.838 -2.832 12.048 1.00 85.56 106 VAL A N 1
ATOM 878 C CA . VAL A 1 106 ? -11.624 -3.381 13.391 1.00 85.56 106 VAL A CA 1
ATOM 879 C C . VAL A 1 106 ? -12.452 -4.644 13.521 1.00 85.56 106 VAL A C 1
ATOM 881 O O . VAL A 1 106 ? -13.654 -4.638 13.249 1.00 85.56 106 VAL A O 1
ATOM 884 N N . PHE A 1 107 ? -11.801 -5.719 13.948 1.00 82.69 107 PHE A N 1
ATOM 885 C CA . PHE A 1 107 ? -12.417 -7.021 14.162 1.00 82.69 107 PHE A CA 1
ATOM 886 C C . PHE A 1 107 ? -12.289 -7.422 15.629 1.00 82.69 107 PHE A C 1
ATOM 888 O O . PHE A 1 107 ? -11.306 -7.074 16.284 1.00 82.69 107 PHE A O 1
ATOM 895 N N . ASP A 1 108 ? -13.274 -8.158 16.131 1.00 79.44 108 ASP A N 1
ATOM 896 C CA . ASP A 1 108 ? -13.194 -8.794 17.440 1.00 79.44 108 ASP A CA 1
ATOM 897 C C . ASP A 1 108 ? -12.317 -10.063 17.398 1.00 79.44 108 ASP A C 1
ATOM 899 O O . ASP A 1 108 ? -11.857 -10.522 16.344 1.00 79.44 108 ASP A O 1
ATOM 903 N N . ALA A 1 109 ? -12.117 -10.672 18.568 1.00 78.56 109 ALA A N 1
ATOM 904 C CA . ALA A 1 109 ? -11.396 -11.936 18.699 1.00 78.56 109 ALA A CA 1
ATOM 905 C C . ALA A 1 109 ? -12.071 -13.107 17.960 1.00 78.56 109 ALA A C 1
ATOM 907 O O . ALA A 1 109 ? -11.411 -14.110 17.709 1.00 78.56 109 ALA A O 1
ATOM 908 N N . ASN A 1 110 ? -13.349 -12.979 17.589 1.00 79.12 110 ASN A N 1
ATOM 909 C CA . ASN A 1 110 ? -14.129 -13.944 16.818 1.00 79.12 110 ASN A CA 1
ATOM 910 C C . ASN A 1 110 ? -14.181 -13.613 15.315 1.00 79.12 110 ASN A C 1
ATOM 912 O O . ASN A 1 110 ? -14.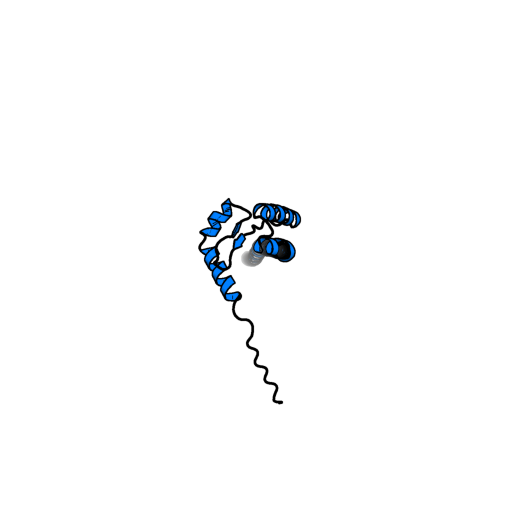801 -14.353 14.556 1.00 79.12 110 ASN A O 1
ATOM 916 N N . SER A 1 111 ? -13.394 -12.632 14.849 1.00 75.25 111 SER A N 1
ATOM 917 C CA . SER A 1 111 ? -13.343 -12.175 13.453 1.00 75.25 111 SER A CA 1
ATOM 918 C C . SER A 1 111 ? -14.645 -11.544 12.956 1.00 75.25 111 SER A C 1
ATOM 920 O O . SER A 1 111 ? -14.826 -11.368 11.752 1.00 75.25 111 SER A O 1
ATOM 922 N N . HIS A 1 112 ? -15.527 -11.137 13.863 1.00 81.56 112 HIS A N 1
ATOM 923 C CA . HIS A 1 112 ? -16.645 -10.272 13.538 1.00 81.56 112 HIS A CA 1
ATOM 924 C C . HIS A 1 112 ? -16.161 -8.833 13.400 1.00 81.56 112 HIS A C 1
ATOM 926 O O . HIS A 1 112 ? -15.396 -8.321 14.215 1.00 81.56 112 HIS A O 1
ATOM 932 N N . MET A 1 113 ? -16.625 -8.164 12.350 1.00 81.88 113 MET A N 1
ATOM 933 C CA . MET A 1 113 ? -16.307 -6.762 12.113 1.00 81.88 113 MET A CA 1
ATOM 934 C C . MET A 1 113 ? -17.068 -5.872 13.101 1.00 81.88 113 MET A C 1
ATOM 936 O O . MET A 1 113 ? -18.300 -5.838 13.070 1.00 81.88 113 MET A O 1
ATOM 940 N N . LEU A 1 114 ? -16.317 -5.149 13.932 1.00 83.44 114 LEU A N 1
ATOM 941 C CA . LEU A 1 114 ? -16.804 -4.166 14.903 1.00 83.44 114 LEU A CA 1
ATOM 942 C C . LEU A 1 114 ? -16.915 -2.767 14.292 1.00 83.44 114 LEU A C 1
ATOM 944 O O . LEU A 1 114 ? -17.807 -1.998 14.643 1.00 83.44 114 LEU A O 1
ATOM 948 N N . PHE A 1 115 ? -16.001 -2.427 13.383 1.00 86.56 115 PHE A N 1
ATOM 949 C CA . PHE A 1 115 ? -15.951 -1.111 12.757 1.00 86.56 115 PHE A CA 1
ATOM 950 C C . PHE A 1 115 ? -15.358 -1.182 11.350 1.00 86.56 115 PHE A C 1
ATOM 952 O O . PHE A 1 115 ? -14.424 -1.946 11.098 1.00 86.56 115 PHE A O 1
ATOM 959 N N . ALA A 1 116 ? -15.873 -0.333 10.463 1.00 86.56 116 ALA A N 1
ATOM 960 C CA . ALA A 1 116 ? -15.289 -0.025 9.167 1.00 86.56 116 ALA A CA 1
ATOM 961 C C . ALA A 1 116 ? -15.375 1.487 8.927 1.00 86.56 116 ALA A C 1
ATOM 963 O O . ALA A 1 116 ? -16.453 2.065 9.072 1.00 86.56 116 ALA A O 1
ATOM 964 N N . SER A 1 117 ? -14.265 2.120 8.538 1.00 85.69 117 SER A N 1
ATOM 965 C CA . SER A 1 117 ? -14.250 3.548 8.187 1.00 85.69 117 SER A CA 1
ATOM 966 C C . SER A 1 117 ? -15.153 3.846 6.994 1.00 85.69 117 SER A C 1
ATOM 968 O O . SER A 1 117 ? -15.910 4.811 7.020 1.00 85.69 117 SER A O 1
ATOM 970 N N . ASN A 1 118 ? -15.139 2.972 5.986 1.00 83.75 118 ASN A N 1
ATOM 971 C CA . ASN A 1 118 ? -16.034 3.034 4.840 1.00 83.75 118 ASN A CA 1
ATOM 972 C C . ASN A 1 118 ? -17.117 1.950 4.945 1.00 83.75 118 ASN A C 1
ATOM 974 O O . ASN A 1 118 ? -16.841 0.756 4.819 1.00 83.75 118 ASN A O 1
ATOM 978 N N . GLN A 1 119 ? -18.366 2.378 5.133 1.00 74.94 119 GLN A N 1
ATOM 979 C CA . GLN A 1 119 ? -19.513 1.482 5.305 1.00 74.94 119 GLN A CA 1
ATOM 980 C C . GLN A 1 119 ? -19.805 0.627 4.061 1.00 74.94 119 GLN A C 1
ATOM 982 O O . GLN A 1 119 ? -20.169 -0.541 4.194 1.00 74.94 119 GLN A O 1
ATOM 987 N N . HIS A 1 120 ? -19.596 1.167 2.855 1.00 75.94 120 HIS A N 1
ATOM 988 C CA . HIS A 1 120 ? -19.807 0.423 1.609 1.00 75.94 120 HIS A CA 1
ATOM 989 C C . HIS A 1 120 ? -18.796 -0.714 1.460 1.00 75.94 120 HIS A C 1
ATOM 991 O O . HIS A 1 120 ? -19.153 -1.831 1.085 1.00 75.94 120 HIS A O 1
ATOM 997 N N . LEU A 1 121 ? -17.540 -0.447 1.819 1.00 70.12 121 LEU A N 1
ATOM 998 C CA . LEU A 1 121 ? -16.482 -1.451 1.794 1.00 70.12 121 LEU A CA 1
ATOM 999 C C . LEU A 1 121 ? -16.589 -2.440 2.963 1.00 70.12 121 LEU A C 1
ATOM 1001 O O . LEU A 1 121 ? -16.217 -3.599 2.809 1.00 70.12 121 LEU A O 1
ATOM 1005 N N . GLY A 1 122 ? -17.148 -2.033 4.105 1.00 67.44 122 GLY A N 1
ATOM 1006 C CA . GLY A 1 122 ? -17.381 -2.916 5.251 1.00 67.44 122 GLY A CA 1
ATOM 1007 C C . GLY A 1 122 ? -18.235 -4.139 4.898 1.00 67.44 122 GLY A C 1
ATOM 1008 O O . GLY A 1 122 ? -17.875 -5.264 5.240 1.00 67.44 122 GLY A O 1
ATOM 1009 N N . ASN A 1 123 ? -19.312 -3.951 4.128 1.00 70.88 123 ASN A N 1
ATOM 1010 C CA . ASN A 1 123 ? -20.158 -5.060 3.668 1.00 70.88 123 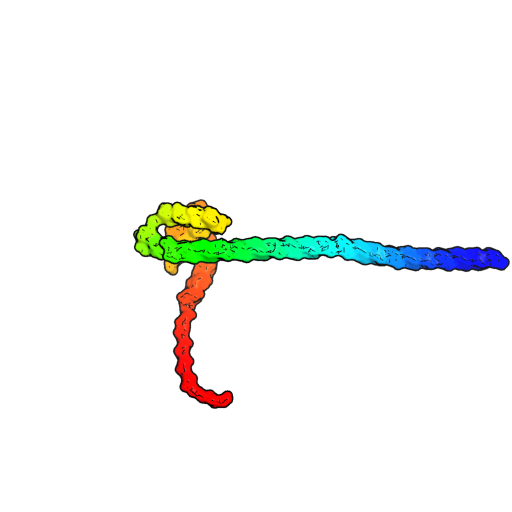ASN A CA 1
ATOM 1011 C C . ASN A 1 123 ? -19.420 -6.003 2.710 1.00 70.88 123 ASN A C 1
ATOM 1013 O O . ASN A 1 123 ? -19.568 -7.222 2.801 1.00 70.88 123 ASN A O 1
ATOM 1017 N N . PHE A 1 124 ? -18.590 -5.447 1.825 1.00 74.81 124 PHE A N 1
ATOM 1018 C CA . PHE A 1 124 ? -17.742 -6.234 0.934 1.00 74.81 124 PHE A CA 1
ATOM 1019 C C . PHE A 1 124 ? -16.731 -7.070 1.730 1.00 74.81 124 PHE A C 1
ATOM 1021 O O . PHE A 1 124 ? -16.646 -8.283 1.551 1.00 74.81 124 PHE A O 1
ATOM 1028 N N . PHE A 1 125 ? -16.012 -6.452 2.670 1.00 68.38 125 PHE A N 1
ATOM 1029 C CA . PHE A 1 125 ? -14.987 -7.129 3.463 1.00 68.38 125 PHE A CA 1
ATOM 1030 C C . PHE A 1 125 ? -15.547 -8.136 4.465 1.00 68.38 125 PHE A C 1
ATOM 1032 O O . PHE A 1 125 ? -14.872 -9.119 4.762 1.00 68.38 125 PHE A O 1
ATOM 1039 N N . ARG A 1 126 ? -16.776 -7.938 4.955 1.00 66.31 126 ARG A N 1
ATOM 1040 C CA . ARG A 1 126 ? -17.463 -8.906 5.821 1.00 66.31 126 ARG A CA 1
ATOM 1041 C C . ARG A 1 126 ? -17.705 -10.242 5.108 1.00 66.31 126 ARG A C 1
ATOM 1043 O O . ARG A 1 126 ? -17.615 -11.283 5.749 1.00 66.31 126 ARG A O 1
ATOM 1050 N N . ASN A 1 127 ? -17.960 -10.210 3.800 1.00 68.19 127 ASN A N 1
ATOM 1051 C CA . ASN A 1 127 ? -18.268 -11.396 2.994 1.00 68.19 127 ASN A CA 1
ATOM 1052 C C . ASN A 1 127 ? -17.078 -11.883 2.147 1.00 68.19 127 ASN A C 1
ATOM 1054 O O . ASN A 1 127 ? -17.178 -12.894 1.451 1.00 68.19 127 ASN A O 1
ATOM 1058 N N . ALA A 1 128 ? -15.952 -11.170 2.170 1.00 70.50 128 ALA A N 1
ATOM 1059 C CA . ALA A 1 128 ? -14.793 -11.500 1.357 1.00 70.50 128 ALA A CA 1
ATOM 1060 C C . ALA A 1 128 ? -14.025 -12.697 1.942 1.00 70.50 128 ALA A C 1
ATOM 1062 O O . ALA A 1 128 ? -13.386 -12.585 2.988 1.00 70.50 128 ALA A O 1
ATOM 1063 N N . VAL A 1 129 ? -13.993 -13.808 1.199 1.00 69.56 129 VAL A N 1
ATOM 1064 C CA . VAL A 1 129 ? -13.236 -15.033 1.541 1.00 69.56 129 VAL A CA 1
ATOM 1065 C C . VAL A 1 129 ? -11.762 -14.732 1.838 1.00 69.56 129 VAL A C 1
ATOM 1067 O O . VAL A 1 129 ? -11.188 -15.253 2.793 1.00 69.56 129 VAL A O 1
ATOM 1070 N N . TYR A 1 130 ? -11.160 -13.828 1.061 1.00 72.69 130 TYR A N 1
ATOM 1071 C CA . TYR A 1 130 ? -9.791 -13.358 1.280 1.00 72.69 130 TYR A CA 1
ATOM 1072 C C . TYR A 1 130 ? -9.587 -12.774 2.687 1.00 72.69 130 TYR A C 1
ATOM 1074 O O . TYR A 1 130 ? -8.577 -13.059 3.329 1.00 72.69 130 TYR A O 1
ATOM 1082 N N . MET A 1 131 ? -10.545 -11.992 3.194 1.00 72.56 131 MET A N 1
ATOM 1083 C CA . MET A 1 131 ? -10.421 -11.363 4.508 1.00 72.56 131 MET A CA 1
ATOM 1084 C C . MET A 1 131 ? -10.476 -12.412 5.620 1.00 72.56 131 MET A C 1
ATOM 1086 O O . MET A 1 131 ? -9.698 -12.352 6.570 1.00 72.56 131 MET A O 1
ATOM 1090 N N . THR A 1 132 ? -11.323 -13.432 5.466 1.00 72.00 132 THR A N 1
ATOM 1091 C CA . THR A 1 132 ? -11.373 -14.575 6.383 1.00 72.00 132 THR A CA 1
ATOM 1092 C C . THR A 1 132 ? -10.029 -15.306 6.449 1.00 72.00 132 THR A C 1
ATOM 1094 O O . THR A 1 132 ? -9.563 -15.626 7.541 1.00 72.00 132 THR A O 1
ATOM 1097 N N . GLU A 1 133 ? -9.366 -15.528 5.312 1.00 76.19 133 GLU A N 1
ATOM 1098 C CA . GLU A 1 133 ? -8.047 -16.177 5.270 1.00 76.19 133 GLU A CA 1
ATOM 1099 C C . GLU A 1 133 ? -6.937 -15.319 5.892 1.00 76.19 133 GLU A C 1
ATOM 1101 O O . GLU A 1 133 ? -6.091 -15.832 6.631 1.00 76.19 133 GLU A O 1
ATOM 1106 N N . VAL A 1 134 ? -6.957 -14.002 5.667 1.00 77.94 134 VAL A N 1
ATOM 1107 C CA . VAL A 1 134 ? -6.023 -13.071 6.322 1.00 77.94 134 VAL A CA 1
ATOM 1108 C C . VAL A 1 134 ? -6.209 -13.088 7.840 1.00 77.94 134 VAL A C 1
ATOM 1110 O O . VAL A 1 134 ? -5.226 -13.189 8.576 1.00 77.94 134 VAL A O 1
ATOM 1113 N N . LEU A 1 135 ? -7.455 -13.052 8.321 1.00 77.00 135 LEU A N 1
ATOM 1114 C CA . LEU A 1 135 ? -7.770 -13.069 9.751 1.00 77.00 135 LEU A CA 1
ATOM 1115 C C . LEU A 1 135 ? -7.394 -14.403 10.415 1.00 77.00 135 LEU A C 1
ATOM 1117 O O . LEU A 1 135 ? -6.824 -14.397 11.508 1.00 77.00 135 LEU A O 1
ATOM 1121 N N . LYS A 1 136 ? -7.634 -15.542 9.749 1.00 78.38 136 LYS A N 1
ATOM 1122 C CA . LYS A 1 136 ? -7.191 -16.866 10.223 1.00 78.38 136 LYS A CA 1
ATOM 1123 C C . LYS A 1 136 ? -5.670 -16.927 10.380 1.00 78.38 136 LYS A C 1
ATOM 1125 O O . LYS A 1 136 ? -5.181 -17.334 11.434 1.00 78.38 136 LYS A O 1
ATOM 1130 N N . LYS A 1 137 ? -4.918 -16.469 9.371 1.00 77.94 137 LYS A N 1
ATOM 1131 C CA . LYS A 1 137 ? -3.445 -16.410 9.421 1.00 77.94 137 LYS A CA 1
ATOM 1132 C C . LYS A 1 137 ? -2.937 -15.460 10.506 1.00 77.94 137 LYS A C 1
ATOM 1134 O O . LYS A 1 137 ? -1.942 -15.760 11.163 1.00 77.94 137 LYS A O 1
ATOM 1139 N N . ALA A 1 138 ? -3.612 -14.330 10.714 1.00 70.69 138 ALA A N 1
ATOM 1140 C CA . ALA A 1 138 ? -3.261 -13.381 11.765 1.00 70.69 138 ALA A CA 1
ATOM 1141 C C . ALA A 1 138 ? -3.453 -13.977 13.172 1.00 70.69 138 ALA A C 1
ATOM 1143 O O . ALA A 1 138 ? -2.560 -13.832 14.004 1.00 70.69 138 ALA A O 1
ATOM 1144 N N . ARG A 1 139 ? -4.549 -14.715 13.423 1.00 67.94 139 ARG A N 1
ATOM 1145 C CA . ARG A 1 139 ? -4.756 -15.427 14.701 1.00 67.94 139 ARG A CA 1
ATOM 1146 C C . ARG A 1 139 ? -3.713 -16.507 14.963 1.00 67.94 139 ARG A C 1
ATOM 1148 O O . ARG A 1 139 ? -3.249 -16.640 16.086 1.00 67.94 139 ARG A O 1
ATOM 1155 N N . GLN A 1 140 ? -3.316 -17.265 13.942 1.00 64.62 140 GLN A N 1
ATOM 1156 C CA . GLN A 1 140 ? -2.284 -18.298 14.103 1.00 64.62 140 GLN A CA 1
ATOM 1157 C C . GLN A 1 140 ? -0.930 -17.712 14.526 1.00 64.62 140 GLN A C 1
ATOM 1159 O O . GLN A 1 140 ? -0.167 -18.374 15.219 1.00 64.62 140 GLN A O 1
ATOM 1164 N N . ARG A 1 141 ? -0.645 -16.454 14.164 1.00 58.66 141 ARG A N 1
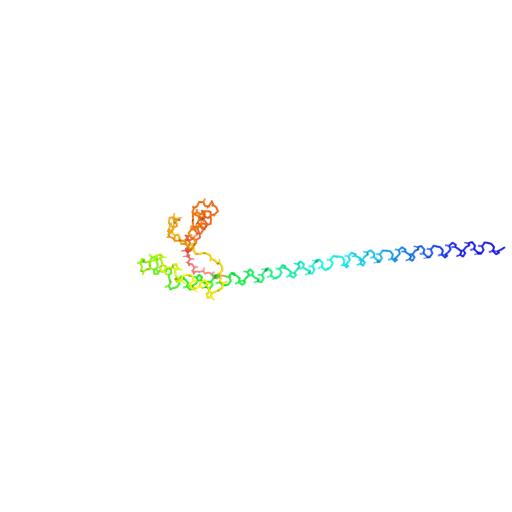ATOM 1165 C CA . ARG A 1 141 ? 0.555 -15.740 14.623 1.00 58.66 141 ARG A CA 1
ATOM 1166 C C . ARG A 1 141 ? 0.451 -15.200 16.054 1.00 58.66 141 ARG A C 1
ATOM 1168 O O . ARG A 1 141 ? 1.482 -14.837 16.606 1.00 58.66 141 ARG A O 1
ATOM 1175 N N . SER A 1 142 ? -0.742 -15.134 16.656 1.00 48.72 142 SER A N 1
ATOM 1176 C CA . SER A 1 142 ? -0.934 -14.614 18.020 1.00 48.72 142 SER A CA 1
ATOM 1177 C C . SER A 1 142 ? -0.914 -15.689 19.113 1.00 48.72 142 SER A C 1
ATOM 1179 O O . SER A 1 142 ? -1.129 -15.361 20.277 1.00 48.72 142 SER A O 1
ATOM 1181 N N . SER A 1 143 ? -0.652 -16.956 18.781 1.00 43.53 143 SER A N 1
ATOM 1182 C CA . SER A 1 143 ? -0.438 -18.023 19.765 1.00 43.53 143 SER A CA 1
ATOM 1183 C C . SER A 1 143 ? 0.941 -18.650 19.581 1.00 43.53 143 SER A C 1
ATOM 1185 O O . SER A 1 143 ? 1.278 -19.045 18.469 1.00 43.53 143 SER A O 1
ATOM 1187 N N . PHE A 1 144 ? 1.654 -18.792 20.701 1.00 35.06 144 PHE A N 1
ATOM 1188 C CA . PHE A 1 144 ? 2.981 -19.390 20.917 1.00 35.06 144 PHE A CA 1
ATOM 1189 C C . PHE A 1 144 ? 4.172 -18.421 20.910 1.00 35.06 144 PHE A C 1
ATOM 1191 O O . PHE A 1 144 ? 4.908 -18.278 19.938 1.00 35.06 144 PHE A O 1
ATOM 1198 N N . LEU A 1 145 ? 4.404 -17.831 22.090 1.00 32.72 145 LEU A N 1
ATOM 1199 C CA . LEU A 1 145 ? 5.689 -17.287 22.517 1.00 32.72 145 LEU A CA 1
ATOM 1200 C C . LEU A 1 145 ? 6.186 -18.088 23.737 1.00 32.72 145 LEU A C 1
ATOM 1202 O O . LEU A 1 145 ? 5.530 -18.112 24.774 1.00 32.72 145 LEU A O 1
ATOM 1206 N N . ARG A 1 146 ? 7.369 -18.689 23.546 1.00 31.45 146 ARG A N 1
ATOM 1207 C CA . ARG A 1 146 ? 8.403 -19.124 24.505 1.00 31.45 146 ARG A CA 1
ATOM 1208 C C . ARG A 1 146 ? 8.106 -20.292 25.464 1.00 31.45 146 ARG A C 1
ATOM 1210 O O . ARG A 1 146 ? 7.572 -20.107 26.549 1.00 31.45 146 ARG A O 1
ATOM 1217 N N . ILE A 1 147 ? 8.677 -21.455 25.138 1.00 30.86 147 ILE A N 1
ATOM 1218 C CA . ILE A 1 147 ? 9.322 -22.311 26.143 1.00 30.86 147 ILE A CA 1
ATOM 1219 C C . ILE A 1 147 ? 10.825 -22.103 25.958 1.00 30.86 147 ILE A C 1
ATOM 1221 O O . ILE A 1 147 ? 11.410 -22.557 24.980 1.00 30.86 147 ILE A O 1
ATOM 1225 N N . SER A 1 148 ? 11.430 -21.335 26.858 1.00 31.88 148 SER A N 1
ATOM 1226 C CA . SER A 1 148 ? 12.868 -21.392 27.102 1.00 31.88 148 SER A CA 1
ATOM 1227 C C . SER A 1 148 ? 13.103 -22.484 28.131 1.00 31.88 148 SER A C 1
ATOM 1229 O O . SER A 1 148 ? 12.528 -22.410 29.216 1.00 31.88 148 SER A O 1
ATOM 1231 N N . MET A 1 149 ? 13.940 -23.457 27.794 1.00 28.05 149 MET A N 1
ATOM 1232 C CA . MET A 1 149 ? 14.640 -24.249 28.791 1.00 28.05 149 MET A CA 1
ATOM 1233 C C . MET A 1 149 ? 16.073 -23.740 28.771 1.00 28.05 149 MET A C 1
ATOM 1235 O O . MET A 1 149 ? 16.799 -23.934 27.798 1.00 28.05 149 MET A O 1
ATOM 1239 N N . ASP A 1 150 ? 16.387 -22.954 29.790 1.00 36.94 150 ASP A N 1
ATOM 1240 C CA . ASP A 1 150 ? 17.759 -22.681 30.163 1.00 36.94 150 ASP A CA 1
ATOM 1241 C C . ASP A 1 150 ? 18.311 -23.991 30.720 1.00 36.94 150 ASP A C 1
ATOM 1243 O O . ASP A 1 150 ? 17.682 -24.610 31.581 1.00 36.94 150 ASP A O 1
ATOM 1247 N N . ASN A 1 151 ? 19.429 -24.442 30.178 1.00 34.97 151 ASN A N 1
ATOM 1248 C CA . ASN A 1 151 ? 20.293 -25.355 30.894 1.00 34.97 151 ASN A CA 1
ATOM 1249 C C . ASN A 1 151 ? 21.699 -24.813 30.668 1.00 34.97 151 ASN A C 1
ATOM 1251 O O . ASN A 1 151 ? 22.372 -25.140 29.689 1.00 34.97 151 ASN A O 1
ATOM 1255 N N . GLU A 1 152 ? 22.082 -23.892 31.550 1.00 45.25 152 GLU A N 1
ATOM 1256 C CA . GLU A 1 152 ? 23.473 -23.733 31.937 1.00 45.25 152 GLU A CA 1
ATOM 1257 C C . GLU A 1 152 ? 24.037 -25.129 32.211 1.00 45.25 152 GLU A C 1
ATOM 1259 O O . GLU A 1 152 ? 23.589 -25.791 33.139 1.00 45.25 152 GLU A O 1
ATOM 1264 N N . GLU A 1 153 ? 24.951 -25.599 31.362 1.00 44.22 153 GLU A N 1
ATOM 1265 C CA . GLU A 1 153 ? 26.139 -26.373 31.740 1.00 44.22 153 GLU A CA 1
ATOM 1266 C C . GLU A 1 153 ? 26.872 -26.873 30.488 1.00 44.22 153 GLU A C 1
ATOM 1268 O O . GLU A 1 153 ? 26.308 -27.571 29.646 1.00 44.22 153 GLU A O 1
ATOM 1273 N N . GLY A 1 154 ? 28.173 -26.579 30.417 1.00 32.56 154 GLY A N 1
ATOM 1274 C CA . GLY A 1 154 ? 29.121 -27.485 29.766 1.00 32.56 154 GLY A CA 1
ATOM 1275 C C . GLY A 1 154 ? 29.864 -26.946 28.548 1.00 32.56 154 GLY A C 1
ATOM 1276 O O . GLY A 1 154 ? 29.467 -27.163 27.411 1.00 32.56 154 GLY A O 1
ATOM 1277 N N . HIS A 1 155 ? 31.000 -26.310 28.832 1.00 29.88 155 HIS A N 1
ATOM 1278 C CA . HIS A 1 155 ? 32.236 -26.289 28.042 1.00 29.88 155 HIS A CA 1
ATOM 1279 C C . HIS A 1 155 ? 32.383 -27.405 26.985 1.00 29.88 155 HIS A C 1
ATOM 1281 O O . HIS A 1 155 ? 32.231 -28.574 27.327 1.00 29.88 155 HIS A O 1
ATOM 1287 N N . TYR A 1 156 ? 32.753 -27.047 25.749 1.00 39.22 156 TYR A N 1
ATOM 1288 C CA . TYR A 1 156 ? 34.074 -27.239 25.111 1.00 39.22 156 TYR A CA 1
ATOM 1289 C C . TYR A 1 156 ? 34.121 -26.469 23.785 1.00 39.22 156 TYR A C 1
ATOM 1291 O O . TYR A 1 156 ? 33.105 -26.485 23.055 1.00 39.22 156 TYR A O 1
#

Foldseek 3Di:
DVVVVVVVVVVVVVVVVVVVVVVVVVVVVVVVVCVVVVVVVVVVVVVVVVVVVVVVLLVVLVVVLVVVCVVPPVVCVVVVNDDLVRSLVVSVVSCVVSVHPDWDWDADPVRHTPHTNDPVVNVVLRPDPVNVVVVVVVVVVVDDDDDDDDDDDDDD